Protein AF-A0A2E2QYM1-F1 (afdb_monomer_lite)

Foldseek 3Di:
DDDDQQWLDKFWDWDDDPAWTWIWIWTHGADDQQFFIWTWIWIRRGQFWTKTKIARFGQDAQAAADDPPADFDPDDDPLDDHSGRGYRRIDIDIGGPVCPVVCVVNVVVVVVVSVVSCVVRSHDHDPLLSNQSVLLVCLVRPPVLVVCCVPPNNVVSVCCSCVGVRVSND

pLDDT: mean 93.08, std 5.91, range [70.62, 98.56]

Sequence (170 aa):
MFTAPHFIKSRRVDIYNEKSDIYNNVIYPKTGSYLPCFGMDLMGFFEKKVIIVFDFQHPVEKFLFSLPNLPKADRDYRFFEMGNHFSENIFVRYCTFDEVDNYLPEFRQYLEVYRSMIDEAQPTGEDTSFYKDFDIYMKKLDPILGYMTGNFGKEKADRMMDEFFFSYAQ

Secondary structure (DSSP, 8-state):
-EEETTEEEEEEEEEE-SS-EEEEEEEEE-BSS-PPEEEEEEEEEETTEEEEEEEEE-SSTT-----TTSPPPSS--TT--BTTTB-TT-EEEEE-GGGGGGGHHHHHHHHHHHHHHHHHH---B--GGGGHHHHHHHHHH-THHHHHHHHH-HHHHHHHIIIIISTT--

Structure (mmCIF, N/CA/C/O backbone):
data_AF-A0A2E2QYM1-F1
#
_entry.id   AF-A0A2E2QYM1-F1
#
loop_
_atom_site.group_PDB
_atom_site.id
_atom_site.type_symbol
_atom_site.label_atom_id
_atom_site.label_alt_id
_atom_site.label_comp_id
_atom_site.label_asym_id
_atom_site.label_entity_id
_atom_site.label_seq_id
_atom_site.pdbx_PDB_ins_code
_atom_site.Cartn_x
_atom_site.Cartn_y
_atom_site.Cartn_z
_atom_site.occupancy
_atom_site.B_iso_or_equiv
_atom_site.auth_seq_id
_atom_site.auth_comp_id
_atom_site.auth_asym_id
_atom_site.auth_atom_id
_atom_site.pdbx_PDB_model_num
ATOM 1 N N . MET A 1 1 ? 8.322 -8.928 7.958 1.00 83.31 1 MET A N 1
ATOM 2 C CA . MET A 1 1 ? 8.794 -8.584 6.601 1.00 83.31 1 MET A CA 1
ATOM 3 C C . MET A 1 1 ? 8.765 -9.854 5.774 1.00 83.31 1 MET A C 1
ATOM 5 O O . MET A 1 1 ? 9.267 -10.858 6.263 1.00 83.31 1 MET A O 1
ATOM 9 N N . PHE A 1 2 ? 8.180 -9.826 4.581 1.00 91.44 2 PHE A N 1
ATOM 10 C CA . PHE A 1 2 ? 8.184 -10.959 3.651 1.00 91.44 2 PHE A CA 1
ATOM 11 C C . PHE A 1 2 ? 8.946 -10.590 2.379 1.00 91.44 2 PHE A C 1
ATOM 13 O O . PHE A 1 2 ? 8.952 -9.424 1.986 1.00 91.44 2 PHE A O 1
ATOM 20 N N . THR A 1 3 ? 9.567 -11.575 1.739 1.00 94.00 3 THR A N 1
ATOM 21 C CA . THR A 1 3 ? 10.241 -11.437 0.442 1.00 94.00 3 THR A CA 1
ATOM 22 C C . THR A 1 3 ? 9.765 -12.546 -0.493 1.00 94.00 3 THR A C 1
ATOM 24 O O . THR A 1 3 ? 9.322 -13.604 -0.045 1.00 94.00 3 THR A O 1
ATOM 27 N N . ALA A 1 4 ? 9.809 -12.286 -1.795 1.00 93.50 4 ALA A N 1
ATOM 28 C CA . ALA A 1 4 ? 9.404 -13.216 -2.843 1.00 93.50 4 ALA A CA 1
ATOM 29 C C . ALA A 1 4 ? 10.086 -12.810 -4.163 1.00 93.50 4 ALA A C 1
ATOM 31 O O . ALA A 1 4 ? 10.578 -11.680 -4.262 1.00 93.50 4 ALA A O 1
ATOM 32 N N . PRO A 1 5 ? 10.128 -13.685 -5.186 1.00 96.00 5 PRO A N 1
ATOM 33 C CA . PRO A 1 5 ? 10.517 -13.270 -6.532 1.00 96.00 5 PRO A CA 1
ATOM 34 C C . PRO A 1 5 ? 9.761 -12.005 -6.963 1.00 96.00 5 PRO A C 1
ATOM 36 O O . PRO A 1 5 ? 8.593 -11.848 -6.626 1.00 96.00 5 PRO A O 1
ATOM 39 N N . HIS A 1 6 ? 10.438 -11.106 -7.682 1.00 98.00 6 HIS A N 1
ATOM 40 C CA . HIS A 1 6 ? 9.902 -9.819 -8.166 1.00 98.00 6 HIS A CA 1
ATOM 41 C C . HIS A 1 6 ? 9.534 -8.774 -7.108 1.00 98.00 6 HIS A C 1
ATOM 43 O O . HIS A 1 6 ? 9.126 -7.675 -7.476 1.00 98.00 6 HIS A O 1
ATOM 49 N N . PHE A 1 7 ? 9.742 -9.046 -5.819 1.00 98.25 7 PHE A N 1
ATOM 50 C CA . PHE A 1 7 ? 9.502 -8.080 -4.748 1.00 98.25 7 PHE A CA 1
ATOM 51 C C . PHE A 1 7 ? 10.770 -7.817 -3.945 1.00 98.25 7 PHE A C 1
ATOM 53 O O . PHE A 1 7 ? 11.520 -8.739 -3.627 1.00 98.25 7 PHE A O 1
ATOM 60 N N . ILE A 1 8 ? 10.992 -6.554 -3.580 1.00 97.31 8 ILE A N 1
ATOM 61 C CA . ILE A 1 8 ? 12.025 -6.193 -2.604 1.00 97.31 8 ILE A CA 1
ATOM 62 C C . ILE A 1 8 ? 11.550 -6.597 -1.212 1.00 97.31 8 ILE A C 1
ATOM 64 O O . ILE A 1 8 ? 12.262 -7.280 -0.478 1.00 97.31 8 ILE A O 1
ATOM 68 N N . LYS A 1 9 ? 10.330 -6.184 -0.849 1.00 96.44 9 LYS A N 1
ATOM 69 C CA . LYS A 1 9 ? 9.714 -6.509 0.438 1.00 96.44 9 LYS A CA 1
ATOM 70 C C . LYS A 1 9 ? 8.196 -6.368 0.393 1.00 96.44 9 LYS A C 1
ATOM 72 O O . LYS A 1 9 ? 7.656 -5.543 -0.332 1.00 96.44 9 LYS A O 1
ATOM 77 N N . SER A 1 10 ? 7.520 -7.107 1.261 1.00 96.81 10 SER A N 1
ATOM 78 C CA . SER A 1 10 ? 6.176 -6.793 1.741 1.00 96.81 10 SER A CA 1
ATOM 79 C C . SER A 1 10 ? 6.262 -6.539 3.245 1.00 96.81 10 SER A C 1
ATOM 81 O O . SER A 1 10 ? 6.625 -7.434 4.026 1.00 96.81 10 SER A O 1
ATOM 83 N N . ARG A 1 11 ? 6.003 -5.293 3.661 1.00 94.25 11 ARG A N 1
ATOM 84 C CA . ARG A 1 11 ? 5.985 -4.918 5.082 1.00 94.25 11 ARG A CA 1
ATOM 85 C C . ARG A 1 11 ? 4.562 -5.015 5.600 1.00 94.25 11 ARG A C 1
ATOM 87 O O . ARG A 1 11 ? 3.654 -4.465 4.996 1.00 94.25 11 ARG A O 1
ATOM 94 N N . ARG A 1 12 ? 4.359 -5.710 6.711 1.00 93.44 12 ARG A N 1
ATOM 95 C CA . ARG A 1 12 ? 3.049 -5.884 7.346 1.00 93.44 12 ARG A CA 1
ATOM 96 C C . ARG A 1 12 ? 3.148 -5.410 8.781 1.00 93.44 12 ARG A C 1
ATOM 98 O O . ARG A 1 12 ? 4.075 -5.822 9.481 1.00 93.44 12 ARG A O 1
ATOM 105 N N . VAL A 1 13 ? 2.196 -4.585 9.183 1.00 90.31 13 VAL A N 1
ATOM 106 C CA . VAL A 1 13 ? 1.976 -4.161 10.560 1.00 90.31 13 VAL A CA 1
ATOM 107 C C . VAL A 1 13 ? 0.559 -4.553 10.935 1.00 90.31 13 VAL A C 1
ATOM 109 O O . VAL A 1 13 ? -0.379 -4.185 10.238 1.00 90.31 13 VAL A O 1
ATOM 112 N N . ASP A 1 14 ? 0.442 -5.296 12.028 1.00 91.94 14 ASP A N 1
ATOM 113 C CA . ASP A 1 14 ? -0.827 -5.598 12.679 1.00 91.94 14 ASP A CA 1
ATOM 114 C C . ASP A 1 14 ? -0.830 -4.965 14.058 1.00 91.94 14 ASP A C 1
ATOM 116 O O . ASP A 1 14 ? 0.085 -5.197 14.856 1.00 91.94 14 ASP A O 1
ATOM 120 N N . ILE A 1 15 ? -1.857 -4.171 14.334 1.00 89.50 15 ILE A N 1
ATOM 121 C CA . ILE A 1 15 ? -2.075 -3.562 15.636 1.00 89.50 15 ILE A CA 1
ATOM 122 C C . ILE A 1 15 ? -3.529 -3.766 16.021 1.00 89.50 15 ILE A C 1
ATOM 124 O O . ILE A 1 15 ? -4.423 -3.158 15.445 1.00 89.50 15 ILE A O 1
ATOM 128 N N . TYR A 1 16 ? -3.755 -4.564 17.057 1.00 92.00 16 TYR A N 1
ATOM 129 C CA . TYR A 1 16 ? -5.098 -4.850 17.532 1.00 92.00 16 TYR A CA 1
ATOM 130 C C . TYR A 1 16 ? -5.181 -4.798 19.058 1.00 92.00 16 TYR A C 1
ATOM 132 O O . TYR A 1 16 ? -4.196 -4.968 19.781 1.00 92.00 16 TYR A O 1
ATOM 140 N N . ASN A 1 17 ? -6.384 -4.529 19.547 1.00 90.06 17 ASN A N 1
ATOM 141 C CA . ASN A 1 17 ? -6.795 -4.674 20.937 1.00 90.06 17 ASN A CA 1
ATOM 142 C C . ASN A 1 17 ? -8.277 -5.094 20.960 1.00 90.06 17 ASN A C 1
ATOM 144 O O . ASN A 1 17 ? -8.841 -5.447 19.932 1.00 90.06 17 ASN A O 1
ATOM 148 N N . GLU A 1 18 ? -8.930 -5.055 22.121 1.00 91.31 18 GLU A N 1
ATOM 149 C CA . GLU A 1 18 ? -10.343 -5.452 22.252 1.00 91.31 18 GLU A CA 1
ATOM 150 C C . GLU A 1 18 ? -11.331 -4.592 21.440 1.00 91.31 18 GLU A C 1
ATOM 152 O O . GLU A 1 18 ? -12.476 -4.990 21.250 1.00 91.31 18 GLU A O 1
ATOM 157 N N . LYS A 1 19 ? -10.928 -3.393 21.008 1.00 90.31 19 LYS A N 1
ATOM 158 C CA . LYS A 1 19 ? -11.783 -2.417 20.318 1.00 90.31 19 LYS A CA 1
ATOM 159 C C . LYS A 1 19 ? -11.335 -2.129 18.893 1.00 90.31 19 LYS A C 1
ATOM 161 O O . LYS A 1 19 ? -12.188 -1.857 18.060 1.00 90.31 19 LYS A O 1
ATOM 166 N N . SER A 1 20 ? -10.035 -2.134 18.624 1.00 91.56 20 SER A N 1
ATOM 167 C CA . SER A 1 20 ? -9.476 -1.754 17.330 1.00 91.56 20 SER A CA 1
ATOM 168 C C . SER A 1 20 ? -8.689 -2.887 16.696 1.00 91.56 20 SER A C 1
ATOM 170 O O . SER A 1 20 ? -8.035 -3.647 17.405 1.00 91.56 20 SER A O 1
ATOM 172 N N . ASP A 1 21 ? -8.684 -2.917 15.372 1.00 94.38 21 ASP A N 1
ATOM 173 C CA . ASP A 1 21 ? -7.909 -3.829 14.542 1.00 94.38 21 ASP A CA 1
ATOM 174 C C . ASP A 1 21 ? -7.410 -3.058 13.314 1.00 94.38 21 ASP A C 1
ATOM 176 O O . ASP A 1 21 ? -8.206 -2.551 12.523 1.00 94.38 21 ASP A O 1
ATOM 180 N N . ILE A 1 22 ? -6.098 -2.862 13.218 1.00 92.38 22 ILE A N 1
ATOM 181 C CA . ILE A 1 22 ? -5.448 -2.081 12.169 1.00 92.38 22 ILE A CA 1
ATOM 182 C C . ILE A 1 22 ? -4.428 -2.970 11.471 1.00 92.38 22 ILE A C 1
ATOM 184 O O . ILE A 1 22 ? -3.402 -3.328 12.056 1.00 92.38 22 ILE A O 1
ATOM 188 N N . TYR A 1 23 ? -4.684 -3.235 10.194 1.00 94.88 23 TYR A N 1
ATOM 189 C CA . TYR A 1 23 ? -3.780 -3.937 9.299 1.00 94.88 23 TYR A CA 1
ATOM 190 C C . TYR A 1 23 ? -3.244 -2.966 8.247 1.00 94.88 23 TYR A C 1
ATOM 192 O O . TYR A 1 23 ? -3.988 -2.472 7.399 1.00 94.88 23 TYR A O 1
ATOM 200 N N . ASN A 1 24 ? -1.936 -2.727 8.266 1.00 92.81 24 ASN A N 1
ATOM 201 C CA . ASN A 1 24 ? -1.252 -1.888 7.287 1.00 92.81 24 ASN A CA 1
ATOM 202 C C . ASN A 1 24 ? -0.210 -2.715 6.529 1.00 92.81 24 ASN A C 1
ATOM 204 O O . ASN A 1 24 ? 0.679 -3.337 7.127 1.00 92.81 24 ASN A O 1
ATOM 208 N N . ASN A 1 25 ? -0.299 -2.727 5.202 1.00 95.56 25 ASN A N 1
ATOM 209 C CA . ASN A 1 25 ? 0.628 -3.458 4.353 1.00 95.56 25 ASN A CA 1
ATOM 210 C C . ASN A 1 25 ? 1.017 -2.652 3.122 1.00 95.56 25 ASN A C 1
ATOM 212 O O . ASN A 1 25 ? 0.168 -2.077 2.454 1.00 95.56 25 ASN A O 1
ATOM 216 N N . VAL A 1 26 ? 2.311 -2.658 2.806 1.00 96.88 26 VAL A N 1
ATOM 217 C CA . VAL A 1 26 ? 2.819 -2.118 1.544 1.00 96.88 26 VAL A CA 1
ATOM 218 C C . VAL A 1 26 ? 3.751 -3.142 0.916 1.00 96.88 26 VAL A C 1
ATOM 220 O O . VAL A 1 26 ? 4.681 -3.647 1.562 1.00 96.88 26 VAL A O 1
ATOM 223 N N . ILE A 1 27 ? 3.476 -3.453 -0.345 1.00 98.25 27 ILE A N 1
ATOM 224 C CA . ILE A 1 27 ? 4.234 -4.373 -1.181 1.00 98.25 27 ILE A CA 1
ATOM 225 C C . ILE A 1 27 ? 5.081 -3.545 -2.147 1.00 98.25 27 ILE A C 1
ATOM 227 O O . ILE A 1 27 ? 4.543 -2.801 -2.963 1.00 98.25 27 ILE A O 1
ATOM 231 N N . TYR A 1 28 ? 6.401 -3.689 -2.047 1.00 98.38 28 TYR A N 1
ATOM 232 C CA . TYR A 1 28 ? 7.389 -2.988 -2.862 1.00 98.38 28 TYR A CA 1
ATOM 233 C C . TYR A 1 28 ? 7.914 -3.951 -3.933 1.00 98.38 28 TYR A C 1
ATOM 235 O O . TYR A 1 28 ? 8.639 -4.900 -3.588 1.00 98.38 28 TYR A O 1
ATOM 243 N N . PRO A 1 29 ? 7.575 -3.755 -5.218 1.00 98.56 29 PRO A N 1
ATOM 244 C CA . PRO A 1 29 ? 8.128 -4.576 -6.284 1.00 98.56 29 PRO A CA 1
ATOM 245 C C . PRO A 1 29 ? 9.632 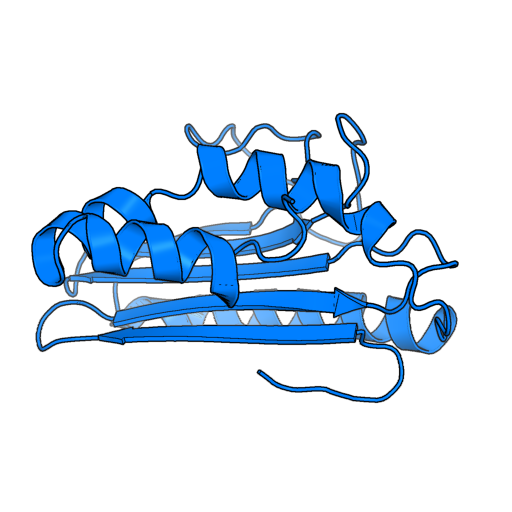-4.321 -6.436 1.00 98.56 29 PRO A C 1
ATOM 247 O O . PRO A 1 29 ? 10.196 -3.357 -5.916 1.00 98.56 29 PRO A O 1
ATOM 250 N N . LYS A 1 30 ? 10.320 -5.200 -7.151 1.00 98.56 30 LYS A N 1
ATOM 251 C CA . LYS A 1 30 ? 11.650 -4.894 -7.675 1.00 98.56 30 LYS A CA 1
ATOM 252 C C . LYS A 1 30 ? 11.562 -3.728 -8.666 1.00 98.56 30 LYS A C 1
ATOM 254 O O . LYS A 1 30 ? 10.518 -3.483 -9.268 1.00 98.56 30 LYS A O 1
ATOM 259 N N . THR A 1 31 ? 12.642 -2.971 -8.795 1.00 98.19 31 THR A N 1
ATOM 260 C CA . THR A 1 31 ? 12.699 -1.779 -9.649 1.00 98.19 31 THR A CA 1
ATOM 261 C C . THR A 1 31 ? 13.054 -2.120 -11.097 1.00 98.19 31 THR A C 1
ATOM 263 O O . THR A 1 31 ? 13.288 -3.279 -11.446 1.00 98.19 31 THR A O 1
ATOM 266 N N . GLY A 1 32 ? 13.064 -1.100 -11.963 1.00 96.75 32 GLY A N 1
ATOM 267 C CA . GLY A 1 32 ? 13.414 -1.219 -13.384 1.00 96.75 32 GLY A CA 1
ATOM 268 C C . GLY A 1 32 ? 12.223 -1.282 -14.344 1.00 96.75 32 GLY A C 1
ATOM 269 O O . GLY A 1 32 ? 12.413 -1.054 -15.533 1.00 96.75 32 GLY A O 1
ATOM 270 N N . SER A 1 33 ? 11.004 -1.502 -13.837 1.00 96.69 33 SER A N 1
ATOM 271 C CA . SER A 1 33 ? 9.790 -1.631 -14.666 1.00 96.69 33 SER A CA 1
ATOM 272 C C . SER A 1 33 ? 8.719 -0.570 -14.388 1.00 96.69 33 SER A C 1
ATOM 274 O O . SER A 1 33 ? 7.591 -0.713 -14.846 1.00 96.69 33 SER A O 1
ATOM 276 N N . TYR A 1 34 ? 9.054 0.482 -13.628 1.00 95.06 34 TYR A N 1
ATOM 277 C CA . TYR A 1 34 ? 8.151 1.607 -13.320 1.00 95.06 34 TYR A CA 1
ATOM 278 C C . TYR A 1 34 ? 6.800 1.169 -12.711 1.00 95.06 34 TYR A C 1
ATOM 280 O O . TYR A 1 34 ? 5.746 1.738 -12.981 1.00 95.06 34 TYR A O 1
ATOM 288 N N . LEU A 1 35 ? 6.836 0.098 -11.914 1.00 98.12 35 LEU A N 1
ATOM 289 C CA . LEU A 1 35 ? 5.662 -0.469 -11.262 1.00 98.12 35 LEU A CA 1
ATOM 290 C C . LEU A 1 35 ? 5.320 0.301 -9.977 1.00 98.12 35 LEU A C 1
ATOM 292 O O . LEU A 1 35 ? 6.234 0.707 -9.252 1.00 98.12 35 LEU A O 1
ATOM 296 N N . PRO A 1 36 ? 4.026 0.451 -9.644 1.00 98.44 36 PRO A N 1
ATOM 297 C CA . PRO A 1 36 ? 3.607 0.993 -8.363 1.00 98.44 36 PRO A CA 1
ATOM 298 C C . PRO A 1 36 ? 3.834 -0.008 -7.220 1.00 98.44 36 PRO A C 1
ATOM 300 O O . PRO A 1 36 ? 3.856 -1.228 -7.416 1.00 98.44 36 PRO A O 1
ATOM 303 N N . CYS A 1 37 ? 3.935 0.499 -5.994 1.00 98.50 37 CYS A N 1
ATOM 304 C CA . CYS A 1 37 ? 3.675 -0.311 -4.810 1.00 98.50 37 CYS A CA 1
ATOM 305 C C . CYS A 1 37 ? 2.189 -0.699 -4.763 1.00 98.50 37 CYS A C 1
ATOM 307 O O . CYS A 1 37 ? 1.340 0.003 -5.313 1.00 98.50 37 CYS A O 1
ATOM 309 N N . PHE A 1 38 ? 1.859 -1.778 -4.057 1.00 98.50 38 PHE A N 1
ATOM 310 C CA . PHE A 1 38 ? 0.479 -2.027 -3.635 1.00 98.50 38 PHE A CA 1
ATOM 311 C C . PHE A 1 38 ? 0.366 -1.761 -2.141 1.00 98.50 38 PHE A C 1
ATOM 313 O O . PHE A 1 38 ? 0.990 -2.461 -1.338 1.00 98.50 38 PHE A O 1
ATOM 320 N N . GLY A 1 39 ? -0.378 -0.721 -1.783 1.00 97.19 39 GLY A N 1
ATOM 321 C CA . GLY A 1 39 ? -0.586 -0.317 -0.400 1.00 97.19 39 GLY A CA 1
ATOM 322 C C . GLY A 1 39 ? -2.002 -0.599 0.052 1.00 97.19 39 GLY A C 1
ATOM 323 O O . GLY A 1 39 ? -2.947 -0.411 -0.711 1.00 97.19 39 GLY A O 1
ATOM 324 N N . MET A 1 40 ? -2.152 -1.012 1.303 1.00 95.69 40 MET A N 1
ATOM 325 C CA . MET A 1 40 ? -3.440 -1.103 1.970 1.00 95.69 40 MET A CA 1
ATOM 326 C C . MET A 1 40 ? -3.340 -0.692 3.435 1.00 95.69 40 MET A C 1
ATOM 328 O O . MET A 1 40 ? -2.357 -0.990 4.119 1.00 95.69 40 MET A O 1
ATOM 332 N N . ASP A 1 41 ? -4.393 -0.037 3.897 1.00 93.56 41 ASP A N 1
ATOM 333 C CA . ASP A 1 41 ? -4.583 0.404 5.268 1.00 93.56 41 ASP A CA 1
ATOM 334 C C . ASP A 1 41 ? -6.027 0.092 5.676 1.00 93.56 41 ASP A C 1
ATOM 336 O O . ASP A 1 41 ? -6.981 0.771 5.287 1.00 93.56 41 ASP A O 1
ATOM 340 N N . LEU A 1 42 ? -6.192 -1.020 6.389 1.00 95.31 42 LEU A N 1
ATOM 341 C CA . LEU A 1 42 ? -7.472 -1.533 6.863 1.00 95.31 42 LEU A CA 1
ATOM 342 C C . LEU A 1 42 ? -7.590 -1.161 8.339 1.00 95.31 42 LEU A C 1
ATOM 344 O O . LEU A 1 42 ? -7.003 -1.807 9.202 1.00 95.31 42 LEU A O 1
ATOM 348 N N . MET A 1 43 ? -8.309 -0.079 8.624 1.00 92.81 43 MET A N 1
ATOM 349 C CA . MET A 1 43 ? -8.354 0.541 9.945 1.00 92.81 43 MET A CA 1
ATOM 350 C C . MET A 1 43 ? -9.724 0.361 10.599 1.00 92.81 43 MET A C 1
ATOM 352 O O . MET A 1 43 ? -10.632 1.171 10.396 1.00 92.81 43 MET A O 1
ATOM 356 N N . GLY A 1 44 ? -9.875 -0.658 11.437 1.00 94.88 44 GLY A N 1
ATOM 357 C CA . GLY A 1 44 ? -10.990 -0.800 12.366 1.00 94.88 44 GLY A CA 1
ATOM 358 C C . GLY A 1 44 ? -10.709 -0.065 13.675 1.00 94.88 44 GLY A C 1
ATOM 359 O O . GLY A 1 44 ? -9.931 -0.530 14.499 1.00 94.88 44 GLY A O 1
ATOM 360 N N . PHE A 1 45 ? -11.345 1.084 13.914 1.00 89.81 45 PHE A N 1
ATOM 361 C CA . PHE A 1 45 ? -11.156 1.836 15.167 1.00 89.81 45 PHE A CA 1
ATOM 362 C C . PHE A 1 45 ? -12.049 1.324 16.302 1.00 89.81 45 PHE A C 1
ATOM 364 O O . PHE A 1 45 ? -11.658 1.349 17.467 1.00 89.81 45 PHE A O 1
ATOM 371 N N . PHE A 1 46 ? -13.277 0.954 15.945 1.00 91.94 46 PHE A N 1
ATOM 372 C CA . PHE A 1 46 ? -14.283 0.291 16.772 1.00 91.94 46 PHE A CA 1
ATOM 373 C C . PHE A 1 46 ? -15.359 -0.290 15.855 1.00 91.94 46 PHE A C 1
ATOM 375 O O . PHE A 1 46 ? -15.438 0.101 14.694 1.00 91.94 46 PHE A O 1
ATOM 382 N N . GLU A 1 47 ? -16.218 -1.163 16.380 1.00 93.81 47 GLU A N 1
ATOM 383 C CA . GLU A 1 47 ? -17.233 -1.935 15.636 1.00 93.81 47 GLU A CA 1
ATOM 384 C C . GLU A 1 47 ? -18.009 -1.131 14.570 1.00 93.81 47 GLU A C 1
ATOM 386 O O . GLU A 1 47 ? -18.282 -1.627 13.480 1.00 93.81 47 GLU A O 1
ATOM 391 N N . LYS A 1 48 ? -18.318 0.145 14.845 1.00 96.19 48 LYS A N 1
ATOM 392 C CA . LYS A 1 48 ? -19.091 1.026 13.947 1.00 96.19 48 LYS A CA 1
ATOM 393 C C . LYS A 1 48 ? -18.247 1.939 13.050 1.00 96.19 48 LYS A C 1
ATOM 395 O O . LYS A 1 48 ? -18.807 2.798 12.372 1.00 96.19 48 LYS A O 1
ATOM 400 N N . LYS A 1 49 ? -16.918 1.852 13.113 1.00 93.81 49 LYS A N 1
ATOM 401 C CA . LYS A 1 49 ? -16.010 2.745 12.390 1.00 93.81 49 LYS A CA 1
ATOM 402 C C . LYS A 1 49 ? -14.798 1.988 11.863 1.00 93.81 49 LYS A C 1
ATOM 404 O O . LYS A 1 49 ? -13.766 1.898 12.532 1.00 93.81 49 LYS A O 1
ATOM 409 N N . VAL A 1 50 ? -14.926 1.555 10.617 1.00 95.25 50 VAL A N 1
ATOM 410 C CA . VAL A 1 50 ? -13.849 1.031 9.782 1.00 95.25 50 VAL A CA 1
ATOM 411 C C . VAL A 1 50 ? -13.586 1.990 8.632 1.00 95.25 50 VAL A C 1
ATOM 413 O O . VAL A 1 50 ? -14.519 2.562 8.061 1.00 95.25 50 VAL A O 1
ATOM 416 N N . ILE A 1 51 ? -12.314 2.156 8.288 1.00 93.88 51 ILE A N 1
ATOM 417 C CA . ILE A 1 51 ? -11.875 2.779 7.045 1.00 93.88 51 ILE A CA 1
ATOM 418 C C . ILE A 1 51 ? -11.024 1.753 6.298 1.00 93.88 51 ILE A C 1
ATOM 420 O O . ILE A 1 51 ? -10.007 1.306 6.816 1.00 93.88 51 ILE A O 1
ATOM 424 N N . ILE A 1 52 ? -11.450 1.378 5.098 1.00 95.56 52 ILE A N 1
ATOM 425 C CA . ILE A 1 52 ? -10.704 0.499 4.193 1.00 95.56 52 ILE A CA 1
ATOM 426 C C . ILE A 1 52 ? -10.049 1.384 3.151 1.00 95.56 52 ILE A C 1
ATOM 428 O O . ILE A 1 52 ? -10.761 2.131 2.477 1.00 95.56 52 ILE A O 1
ATOM 432 N N . VAL A 1 53 ? -8.730 1.285 3.013 1.00 95.31 53 VAL A N 1
ATOM 433 C CA . VAL A 1 53 ? -7.966 1.936 1.949 1.00 95.31 53 VAL A CA 1
ATOM 434 C C . VAL A 1 53 ? -7.095 0.902 1.257 1.00 95.31 53 VAL A C 1
ATOM 436 O O . VAL A 1 53 ? -6.385 0.156 1.926 1.00 95.31 53 VAL A O 1
ATOM 439 N N . PHE A 1 54 ? -7.114 0.864 -0.071 1.00 97.19 54 PHE A N 1
ATOM 440 C CA . PHE A 1 54 ? -6.081 0.187 -0.852 1.00 97.19 54 PHE A CA 1
ATOM 441 C C . PHE A 1 54 ? -5.901 0.848 -2.216 1.00 97.19 54 PHE A C 1
ATOM 443 O O . PHE A 1 54 ? -6.845 1.417 -2.770 1.00 97.19 54 PHE A O 1
ATOM 450 N N . ASP A 1 55 ? -4.673 0.814 -2.734 1.00 97.88 55 ASP A N 1
ATOM 451 C CA . ASP A 1 55 ? -4.317 1.534 -3.953 1.00 97.88 55 ASP A CA 1
ATOM 452 C C . ASP A 1 55 ? -3.003 1.060 -4.600 1.00 97.88 55 ASP A C 1
ATOM 454 O O . ASP A 1 55 ? -2.156 0.413 -3.976 1.00 97.88 55 ASP A O 1
ATOM 458 N N . PHE A 1 56 ? -2.822 1.463 -5.858 1.00 98.25 56 PHE A N 1
ATOM 459 C CA . PHE A 1 56 ? -1.568 1.416 -6.600 1.00 98.25 56 PHE A CA 1
ATOM 460 C C . PHE A 1 56 ? -0.760 2.685 -6.327 1.00 98.25 56 PHE A C 1
ATOM 462 O O . PHE A 1 56 ? -0.999 3.742 -6.912 1.00 98.25 56 PHE A O 1
ATOM 469 N N . GLN A 1 57 ? 0.224 2.580 -5.444 1.00 97.75 57 GLN A N 1
ATOM 470 C CA . GLN A 1 57 ? 0.977 3.729 -4.968 1.00 97.75 57 GLN A CA 1
ATOM 471 C C . GLN A 1 57 ? 2.271 3.905 -5.755 1.00 97.75 57 GLN A C 1
ATOM 473 O O . GLN A 1 57 ? 3.270 3.225 -5.510 1.00 97.75 57 GLN A O 1
ATOM 478 N N . HIS A 1 58 ? 2.254 4.789 -6.749 1.00 98.12 58 HIS A N 1
ATOM 479 C CA . HIS A 1 58 ? 3.409 4.965 -7.619 1.00 98.12 58 HIS A CA 1
ATOM 480 C C . HIS A 1 58 ? 4.561 5.715 -6.909 1.00 98.12 58 HIS A C 1
ATOM 482 O O . HIS A 1 58 ? 4.306 6.753 -6.292 1.00 98.12 58 HIS A O 1
ATOM 488 N N . PRO A 1 59 ? 5.830 5.254 -7.000 1.00 97.44 59 PRO A N 1
ATOM 489 C CA . PRO A 1 59 ? 6.933 5.863 -6.246 1.00 97.44 59 PRO A CA 1
ATOM 490 C C . PRO A 1 59 ? 7.337 7.269 -6.696 1.00 97.44 59 PRO A C 1
ATOM 492 O O . PRO A 1 59 ? 7.920 8.020 -5.922 1.00 97.44 59 PRO A O 1
ATOM 495 N N . VAL A 1 60 ? 7.024 7.632 -7.941 1.00 96.81 60 VAL A N 1
ATOM 496 C CA . VAL A 1 60 ? 7.340 8.952 -8.506 1.00 96.81 60 VAL A CA 1
ATOM 497 C C . VAL A 1 60 ? 6.341 10.000 -8.019 1.00 96.81 60 VAL A C 1
ATOM 499 O O . VAL A 1 60 ? 5.135 9.840 -8.212 1.00 96.81 60 VAL A O 1
ATOM 502 N N . GLU A 1 61 ? 6.853 11.072 -7.411 1.00 95.56 61 GLU A N 1
ATOM 503 C CA . GLU A 1 61 ? 6.057 12.220 -6.963 1.00 95.56 61 GLU A CA 1
ATOM 504 C C . GLU A 1 61 ? 5.268 12.857 -8.112 1.00 95.56 61 GLU A C 1
ATOM 506 O O . GLU A 1 61 ? 5.751 12.971 -9.243 1.00 95.56 61 GLU A O 1
ATOM 511 N N . LYS A 1 62 ? 4.061 13.343 -7.797 1.00 94.50 62 LYS A N 1
ATOM 512 C CA . LYS A 1 62 ? 3.186 14.087 -8.725 1.00 94.50 62 LYS A CA 1
ATOM 513 C C . LYS A 1 62 ? 2.894 13.356 -10.045 1.00 94.50 62 LYS A C 1
ATOM 515 O O . LYS A 1 62 ? 2.625 13.988 -11.070 1.00 94.50 62 LYS A O 1
ATOM 520 N N . PHE A 1 63 ? 2.954 12.026 -10.025 1.00 95.38 63 PHE A N 1
ATOM 521 C CA . PHE A 1 63 ? 2.603 11.171 -11.145 1.00 95.38 63 PHE A CA 1
ATOM 522 C C . PHE A 1 63 ? 1.213 10.555 -10.951 1.00 95.38 63 PHE A C 1
ATOM 524 O O . PHE A 1 63 ? 0.992 9.729 -10.062 1.00 95.38 63 PHE A O 1
ATOM 531 N N . LEU A 1 64 ? 0.277 10.927 -11.828 1.00 95.19 64 LEU A N 1
ATOM 532 C CA . LEU A 1 64 ? -1.074 10.374 -11.839 1.00 95.19 64 LEU A CA 1
ATOM 533 C C . LEU A 1 64 ? -1.095 9.004 -12.522 1.00 95.19 64 LEU A C 1
ATOM 535 O O . LEU A 1 64 ? -1.210 8.900 -13.743 1.00 95.19 64 LEU A O 1
ATOM 539 N N . PHE A 1 65 ? -0.995 7.952 -11.712 1.00 96.62 65 PHE A N 1
ATOM 540 C CA . PHE A 1 65 ? -1.202 6.579 -12.159 1.00 96.62 65 PHE A CA 1
ATOM 541 C C . PHE A 1 65 ? -2.701 6.272 -12.296 1.00 96.62 65 PHE A C 1
ATOM 543 O O . PHE A 1 65 ? -3.514 6.750 -11.504 1.00 96.62 65 PHE A O 1
ATOM 550 N N . SER A 1 66 ? -3.074 5.480 -13.302 1.00 96.06 66 SER A N 1
ATOM 551 C CA . SER A 1 66 ? -4.468 5.126 -13.574 1.00 96.06 66 SER A CA 1
ATOM 552 C C . SER A 1 66 ? -4.568 3.835 -14.372 1.00 96.06 66 SER A C 1
ATOM 554 O O . SER A 1 66 ? -3.804 3.603 -15.311 1.00 96.06 66 SER A O 1
ATOM 556 N N . LEU A 1 67 ? -5.545 3.013 -14.015 1.00 94.31 67 LEU A N 1
ATOM 557 C CA . LEU A 1 67 ? -5.911 1.774 -14.674 1.00 94.31 67 LEU A CA 1
ATOM 558 C C . LEU A 1 67 ? -7.354 1.914 -15.176 1.00 94.31 67 LEU A C 1
ATOM 560 O O . LEU A 1 67 ? -8.287 1.972 -14.370 1.00 94.31 67 LEU A O 1
ATOM 564 N N . PRO A 1 68 ? -7.575 1.957 -16.502 1.00 89.38 68 PRO A N 1
ATOM 565 C CA . PRO A 1 68 ? -8.876 2.307 -17.078 1.00 89.38 68 PRO A CA 1
ATOM 566 C C . PRO A 1 68 ? -9.981 1.285 -16.779 1.00 89.38 68 PRO A C 1
ATOM 568 O O . PRO A 1 68 ? -11.159 1.618 -16.862 1.00 89.38 68 PRO A O 1
ATOM 571 N N . ASN A 1 69 ? -9.609 0.051 -16.429 1.00 89.25 69 ASN A N 1
ATOM 572 C CA . ASN A 1 69 ? -10.544 -1.043 -16.156 1.00 89.25 69 ASN A CA 1
ATOM 573 C C . ASN A 1 69 ? -10.952 -1.146 -14.678 1.00 89.25 69 ASN A C 1
ATOM 575 O O . ASN A 1 69 ? -11.710 -2.048 -14.323 1.00 89.25 69 ASN A O 1
ATOM 579 N N . LEU A 1 70 ? -10.442 -0.260 -13.820 1.00 94.31 70 LEU A N 1
ATOM 580 C CA . LEU A 1 70 ? -10.814 -0.194 -12.412 1.00 94.31 70 LEU A CA 1
ATOM 581 C C . LEU A 1 70 ? -11.643 1.066 -12.133 1.00 94.31 70 LEU A C 1
ATOM 583 O O . LEU A 1 70 ? -11.482 2.074 -12.829 1.00 94.31 70 LEU A O 1
ATOM 587 N N . PRO A 1 71 ? -12.526 1.039 -11.118 1.00 91.75 71 PRO A N 1
ATOM 588 C CA . PRO A 1 71 ? -13.255 2.225 -10.694 1.00 91.75 71 PRO A CA 1
ATOM 589 C C . PRO A 1 71 ? -12.294 3.368 -10.375 1.00 91.75 71 PRO A C 1
ATOM 591 O O . PRO A 1 71 ? -11.233 3.150 -9.789 1.00 91.75 71 PRO A O 1
ATOM 594 N N . LYS A 1 72 ? -12.671 4.586 -10.760 1.00 94.56 72 LYS A N 1
ATOM 595 C CA . LYS A 1 72 ? -11.981 5.794 -10.314 1.00 94.56 72 LYS A CA 1
ATOM 596 C C . LYS A 1 72 ? -12.588 6.292 -9.008 1.00 94.56 72 LYS A C 1
ATOM 598 O O . LYS A 1 72 ? -13.776 6.076 -8.759 1.00 94.56 72 LYS A O 1
ATOM 603 N N . ALA A 1 73 ? -11.788 6.975 -8.200 1.00 90.00 73 ALA A N 1
ATOM 604 C CA . ALA A 1 73 ? -12.274 7.696 -7.039 1.00 90.00 73 ALA A CA 1
ATOM 605 C C . ALA A 1 73 ? -13.315 8.740 -7.466 1.00 90.00 73 ALA A C 1
ATOM 607 O O . ALA A 1 73 ? -13.123 9.503 -8.410 1.00 90.00 73 ALA A O 1
ATOM 608 N N . ASP A 1 74 ? -14.441 8.752 -6.762 1.00 80.94 74 ASP A N 1
ATOM 609 C CA . ASP A 1 74 ? -15.604 9.599 -7.027 1.00 80.94 74 ASP A CA 1
ATOM 610 C C . ASP A 1 74 ? -15.586 10.914 -6.233 1.00 80.94 74 ASP A C 1
ATOM 612 O O . ASP A 1 74 ? -16.463 11.763 -6.403 1.00 80.94 74 ASP A O 1
ATOM 616 N N . ARG A 1 75 ? -14.600 11.081 -5.347 1.00 82.31 75 ARG A N 1
ATOM 617 C CA . ARG A 1 75 ? -14.447 12.236 -4.462 1.00 82.31 75 ARG A CA 1
ATOM 618 C C . ARG A 1 75 ? -13.012 12.396 -3.986 1.00 82.31 75 ARG A C 1
ATOM 620 O O . ARG A 1 75 ? -12.248 11.433 -3.941 1.00 82.31 75 ARG A O 1
ATOM 627 N N . ASP A 1 76 ? -12.719 13.599 -3.512 1.00 82.06 76 ASP A N 1
ATOM 628 C CA . ASP A 1 76 ? -11.488 13.889 -2.791 1.00 82.06 76 ASP A CA 1
ATOM 629 C C . ASP A 1 76 ? -11.544 13.317 -1.371 1.00 82.06 76 ASP A C 1
ATOM 631 O O . ASP A 1 76 ? -12.549 13.425 -0.656 1.00 82.06 76 ASP A O 1
ATOM 635 N N . TYR A 1 77 ? -10.429 12.743 -0.930 1.00 81.88 77 TYR A N 1
ATOM 636 C CA . TYR A 1 77 ? -10.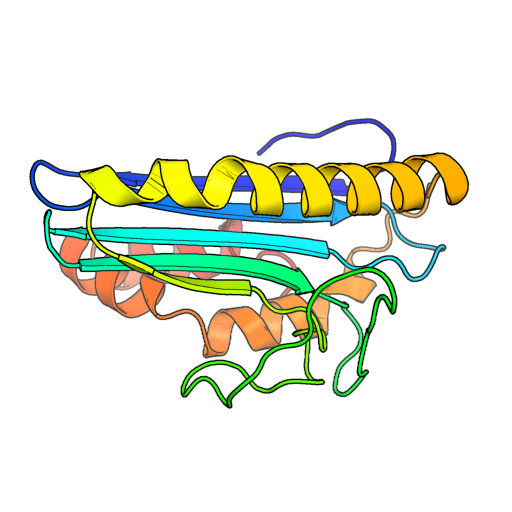262 12.236 0.424 1.00 81.88 77 TYR A CA 1
ATOM 637 C C . TYR A 1 77 ? -9.303 13.149 1.177 1.00 81.88 77 TYR A C 1
ATOM 639 O O . TYR A 1 77 ? -8.181 13.370 0.745 1.00 81.88 77 TYR A O 1
ATOM 647 N N . ARG A 1 78 ? -9.729 13.662 2.339 1.00 72.25 78 ARG A N 1
ATOM 648 C CA . ARG A 1 78 ? -9.012 14.702 3.108 1.00 72.25 78 ARG A CA 1
ATOM 649 C C . ARG A 1 78 ? -7.528 14.406 3.376 1.00 72.25 78 ARG A C 1
ATOM 651 O O . ARG A 1 78 ? -6.768 15.342 3.605 1.00 72.25 78 ARG A O 1
ATOM 658 N N . PHE A 1 79 ? -7.142 13.135 3.408 1.00 75.44 79 PHE A N 1
ATOM 659 C CA . PHE A 1 79 ? -5.778 12.704 3.700 1.00 75.44 79 PHE A CA 1
ATOM 660 C C . PHE A 1 79 ? -4.977 12.327 2.452 1.00 75.44 79 PHE A C 1
ATOM 662 O O . PHE A 1 79 ? -3.775 12.181 2.565 1.00 75.44 79 PHE A O 1
ATOM 669 N N . PHE A 1 80 ? -5.584 12.175 1.276 1.00 82.19 80 PHE A N 1
ATOM 670 C CA . PHE A 1 80 ? -4.895 11.641 0.102 1.00 82.19 80 PHE A CA 1
ATOM 671 C C . PHE A 1 80 ? -4.830 12.693 -1.002 1.00 82.19 80 PHE A C 1
ATOM 673 O O . PHE A 1 80 ? -5.853 13.229 -1.423 1.00 82.19 80 PHE A O 1
ATOM 680 N N . GLU A 1 81 ? -3.622 12.990 -1.476 1.00 85.50 81 GLU A N 1
ATOM 681 C CA . GLU A 1 81 ? -3.409 13.844 -2.643 1.00 85.50 81 GLU A CA 1
ATOM 682 C C . GLU A 1 81 ? -3.408 12.963 -3.897 1.00 85.50 81 GLU A C 1
ATOM 684 O O . GLU A 1 81 ? -2.406 12.332 -4.235 1.00 85.50 81 GLU A O 1
ATOM 689 N N . MET A 1 82 ? -4.554 12.879 -4.578 1.00 86.38 82 MET A N 1
ATOM 690 C CA . MET A 1 82 ? -4.654 12.126 -5.829 1.00 86.38 82 MET A CA 1
ATOM 691 C C . MET A 1 82 ? -3.628 12.644 -6.845 1.00 86.38 82 MET A C 1
ATOM 693 O O . MET A 1 82 ? -3.488 13.849 -7.050 1.00 86.38 82 MET A O 1
ATOM 697 N N . GLY A 1 83 ? -2.905 11.727 -7.485 1.00 86.12 83 GLY A N 1
ATOM 698 C CA . GLY A 1 83 ? -1.810 12.060 -8.391 1.00 86.12 83 GLY A CA 1
ATOM 699 C C . GLY A 1 83 ? -0.474 12.320 -7.706 1.00 86.12 83 GLY A C 1
ATOM 700 O O . GLY A 1 83 ? 0.502 12.564 -8.406 1.00 86.12 83 GLY A O 1
ATOM 701 N N . ASN A 1 84 ? -0.391 12.227 -6.378 1.00 92.62 84 ASN A N 1
ATOM 702 C CA . ASN A 1 84 ? 0.867 12.230 -5.644 1.00 92.62 84 ASN A CA 1
ATOM 703 C C . ASN A 1 84 ? 0.954 10.980 -4.759 1.00 92.62 84 ASN A C 1
ATOM 705 O O . ASN A 1 84 ? 0.463 10.959 -3.634 1.00 92.62 84 ASN A O 1
ATOM 709 N N . HIS A 1 85 ? 1.526 9.909 -5.322 1.00 95.94 85 HIS A N 1
ATOM 710 C CA . HIS A 1 85 ? 1.589 8.555 -4.747 1.00 95.94 85 HIS A CA 1
ATOM 711 C C . HIS A 1 85 ? 0.251 7.830 -4.547 1.00 95.94 85 HIS A C 1
ATOM 713 O O . HIS A 1 85 ? 0.254 6.682 -4.111 1.00 95.94 85 HIS A O 1
ATOM 719 N N . PHE A 1 86 ? -0.870 8.452 -4.909 1.00 96.00 86 PHE A N 1
ATOM 720 C CA . PHE A 1 86 ? -2.184 7.817 -4.979 1.00 96.00 86 PHE A CA 1
ATOM 721 C C . PHE A 1 86 ? -2.714 7.866 -6.410 1.00 96.00 86 PHE A C 1
ATOM 723 O O . PHE A 1 86 ? -2.610 8.897 -7.084 1.00 96.00 86 PHE A O 1
ATOM 730 N N . SER A 1 87 ? -3.258 6.749 -6.879 1.00 96.81 87 SER A N 1
ATOM 731 C CA . SER A 1 87 ? -3.773 6.601 -8.237 1.00 96.81 87 SER A CA 1
ATOM 732 C C . SER A 1 87 ? -5.175 7.200 -8.389 1.00 96.81 87 SER A C 1
ATOM 734 O O . SER A 1 87 ? -5.862 7.486 -7.407 1.00 96.81 87 SER A O 1
ATOM 736 N N . GLU A 1 88 ? -5.647 7.340 -9.633 1.00 96.31 88 GLU A N 1
ATOM 737 C CA . GLU A 1 88 ? -7.067 7.632 -9.895 1.00 96.31 88 GLU A CA 1
ATOM 738 C C . GLU A 1 88 ? -7.995 6.534 -9.358 1.00 96.31 88 GLU A C 1
ATOM 740 O O . GLU A 1 88 ? -9.184 6.779 -9.181 1.00 96.31 88 GLU A O 1
ATOM 745 N N . ASN A 1 89 ? -7.477 5.329 -9.113 1.00 96.81 89 ASN A N 1
ATOM 746 C CA . ASN A 1 89 ? -8.231 4.163 -8.677 1.00 96.81 89 ASN A CA 1
ATOM 747 C C . ASN A 1 89 ? -8.188 3.943 -7.162 1.00 96.81 89 ASN A C 1
ATOM 749 O O . ASN A 1 89 ? -8.573 2.863 -6.718 1.00 96.81 89 ASN A O 1
ATOM 753 N N . ILE A 1 90 ? -7.740 4.916 -6.361 1.00 96.31 90 ILE A N 1
ATOM 754 C CA . ILE A 1 90 ? -7.723 4.774 -4.902 1.00 96.31 90 ILE A CA 1
ATOM 755 C C . ILE A 1 90 ? -9.090 4.313 -4.377 1.00 96.31 90 ILE A C 1
ATOM 757 O O . ILE A 1 90 ? -10.129 4.946 -4.597 1.00 96.31 90 ILE A O 1
ATOM 761 N N . PHE A 1 91 ? -9.095 3.186 -3.668 1.00 96.00 91 PHE A N 1
ATOM 762 C CA . PHE A 1 91 ? -10.305 2.632 -3.088 1.00 96.00 91 PHE A CA 1
ATOM 763 C C . PHE A 1 91 ? -10.391 3.031 -1.624 1.00 96.00 91 PHE A C 1
ATOM 765 O O . PHE A 1 91 ? -9.542 2.644 -0.827 1.00 96.00 91 PHE A O 1
ATOM 772 N N . VAL A 1 92 ? -11.432 3.784 -1.263 1.00 94.88 92 VAL A N 1
ATOM 773 C CA . VAL A 1 92 ? -11.697 4.167 0.128 1.00 94.88 92 VAL A CA 1
ATOM 774 C C . VAL A 1 92 ? -13.149 3.890 0.489 1.00 94.88 92 VAL A C 1
ATOM 776 O O . VAL A 1 92 ? -14.071 4.374 -0.179 1.00 94.88 92 VAL A 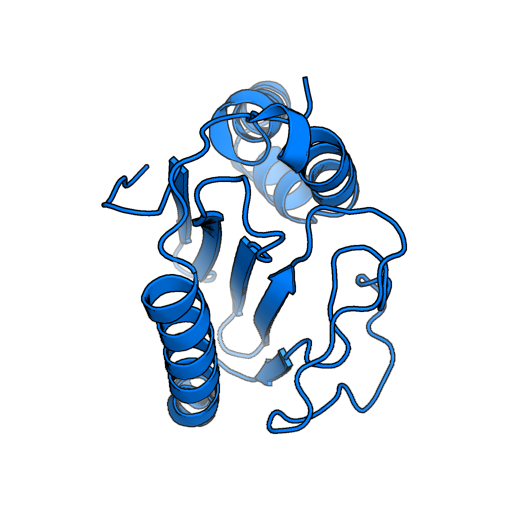O 1
ATOM 779 N N . ARG A 1 93 ? -13.381 3.146 1.572 1.00 95.06 93 ARG A N 1
ATOM 780 C CA . ARG A 1 93 ? -14.727 2.879 2.101 1.00 95.06 93 ARG A CA 1
ATOM 781 C C . ARG A 1 93 ? -14.789 3.093 3.602 1.00 95.06 93 ARG A C 1
ATOM 783 O O . ARG A 1 93 ? -13.851 2.781 4.325 1.00 95.06 93 ARG A O 1
ATOM 790 N N . TYR A 1 94 ? -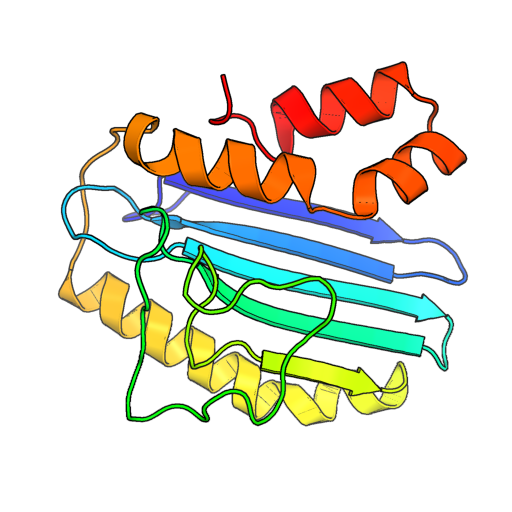15.926 3.617 4.044 1.00 94.88 94 TYR A N 1
ATOM 791 C CA . TYR A 1 94 ? -16.289 3.739 5.451 1.00 94.88 94 TYR A CA 1
ATOM 792 C C . TYR A 1 94 ? -17.398 2.731 5.720 1.00 94.88 94 TYR A C 1
ATOM 794 O O . TYR A 1 94 ? -18.384 2.723 4.984 1.00 94.88 94 TYR A O 1
ATOM 802 N N . CYS A 1 95 ? -17.226 1.883 6.727 1.00 97.31 95 CYS A N 1
ATOM 803 C CA . CYS A 1 95 ? -18.163 0.800 7.027 1.00 97.31 95 CYS A CA 1
ATOM 804 C C . CYS A 1 95 ? -18.072 0.366 8.499 1.00 97.31 95 CYS A C 1
ATOM 806 O O . CYS A 1 95 ? -17.342 0.974 9.291 1.00 97.31 95 CYS A O 1
ATOM 808 N N . THR A 1 96 ? -18.840 -0.652 8.873 1.00 98.00 96 THR A N 1
ATOM 809 C CA . THR A 1 96 ? -18.732 -1.364 10.156 1.00 98.00 96 THR A CA 1
ATOM 810 C C . THR A 1 96 ? -17.889 -2.636 10.017 1.00 98.00 96 THR A C 1
ATOM 812 O O . THR A 1 96 ? -17.513 -3.023 8.912 1.00 98.00 96 THR A O 1
ATOM 815 N N . PHE A 1 97 ? -17.577 -3.296 11.135 1.00 96.81 97 PHE A N 1
ATOM 816 C CA . PHE A 1 97 ? -16.811 -4.553 11.132 1.00 96.81 97 PHE A CA 1
ATOM 817 C C . PHE A 1 97 ? -17.524 -5.647 10.319 1.00 96.81 97 PHE A C 1
ATOM 819 O O . PHE A 1 97 ? -16.891 -6.314 9.506 1.00 96.81 97 PHE A O 1
ATOM 826 N N . ASP A 1 98 ? -18.846 -5.761 10.466 1.00 97.69 98 ASP A N 1
ATOM 827 C CA . ASP A 1 98 ? -19.666 -6.764 9.769 1.00 97.69 98 ASP A CA 1
ATOM 828 C C . ASP A 1 98 ? -19.774 -6.521 8.253 1.00 97.69 98 ASP A C 1
ATOM 830 O O . ASP A 1 98 ? -20.202 -7.393 7.501 1.00 97.69 98 ASP A O 1
ATOM 834 N N . GLU A 1 99 ? -19.405 -5.326 7.791 1.00 98.38 99 GLU A N 1
ATOM 835 C CA . GLU A 1 99 ? -19.518 -4.912 6.394 1.00 98.38 99 GLU A CA 1
ATOM 836 C C . GLU A 1 99 ? -18.194 -5.006 5.625 1.00 98.38 99 GLU A C 1
ATOM 838 O O . GLU A 1 99 ? -18.199 -4.814 4.409 1.00 98.38 99 GLU A O 1
ATOM 843 N N . VAL A 1 100 ? -17.068 -5.291 6.292 1.00 97.62 100 VAL A N 1
ATOM 844 C CA . VAL A 1 100 ? -15.733 -5.307 5.661 1.00 97.62 100 VAL A CA 1
ATOM 845 C C . VAL A 1 100 ? -15.682 -6.280 4.485 1.00 97.62 100 VAL A C 1
ATOM 847 O O . VAL A 1 100 ? -15.188 -5.935 3.408 1.00 97.62 100 VAL A O 1
ATOM 850 N N . ASP A 1 101 ? -16.265 -7.464 4.659 1.00 98.06 101 ASP A N 1
ATOM 851 C CA . ASP A 1 101 ? -16.221 -8.527 3.657 1.00 98.06 101 ASP A CA 1
ATOM 852 C C . ASP A 1 101 ? -17.050 -8.223 2.400 1.00 98.06 101 ASP A C 1
ATOM 854 O O . ASP A 1 101 ? -16.817 -8.830 1.350 1.00 98.06 101 ASP A O 1
ATOM 858 N N . ASN A 1 102 ? -17.942 -7.226 2.448 1.00 98.44 102 ASN A N 1
ATOM 859 C CA . ASN A 1 102 ? -18.674 -6.759 1.268 1.00 98.44 102 ASN A CA 1
ATOM 860 C C . ASN A 1 102 ? -17.741 -6.198 0.185 1.00 98.44 102 ASN A C 1
ATOM 862 O O . ASN A 1 102 ? -18.141 -6.145 -0.973 1.00 98.44 102 ASN A O 1
ATOM 866 N N . TYR A 1 103 ? -16.516 -5.801 0.552 1.00 97.81 103 TYR A N 1
ATOM 867 C CA . TYR A 1 103 ? -15.525 -5.203 -0.349 1.00 97.81 103 TYR A CA 1
ATOM 868 C C . TYR A 1 103 ? -14.406 -6.171 -0.769 1.00 97.81 103 TYR A C 1
ATOM 870 O O . TYR A 1 103 ? -13.457 -5.782 -1.457 1.00 97.81 103 TYR A O 1
ATOM 878 N N . LEU A 1 104 ? -14.482 -7.444 -0.357 1.00 97.81 104 LEU A N 1
ATOM 879 C CA . LEU A 1 104 ? -13.526 -8.468 -0.786 1.00 97.81 104 LEU A CA 1
ATOM 880 C C . LEU A 1 104 ? -13.502 -8.693 -2.307 1.00 97.81 104 LEU A C 1
ATOM 882 O O . LEU A 1 104 ? -12.405 -8.931 -2.821 1.00 97.81 104 LEU A O 1
ATOM 886 N N . PRO A 1 105 ? -14.630 -8.655 -3.051 1.00 97.88 105 PRO A N 1
ATOM 887 C CA . PRO A 1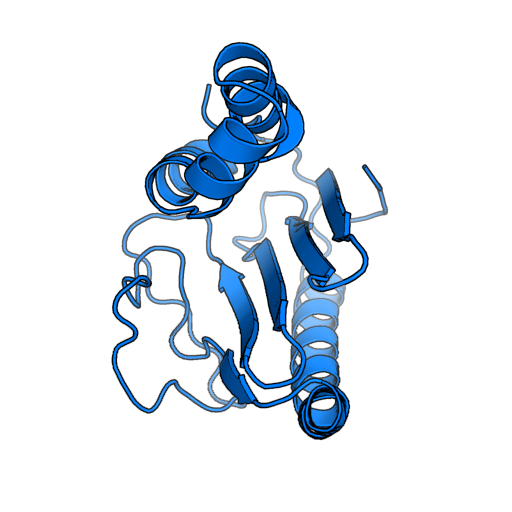 105 ? -14.599 -8.792 -4.507 1.00 97.88 105 PRO A CA 1
ATOM 888 C C . PRO A 1 105 ? -13.730 -7.724 -5.186 1.00 97.88 105 PRO A C 1
ATOM 890 O O . PRO A 1 105 ? -12.879 -8.064 -6.008 1.00 97.88 105 PRO A O 1
ATOM 893 N N . GLU A 1 106 ? -13.874 -6.457 -4.797 1.00 97.06 106 GLU A N 1
ATOM 894 C CA . GLU A 1 106 ? -13.076 -5.344 -5.316 1.00 97.06 106 GLU A CA 1
ATOM 895 C C . GLU A 1 106 ? -11.607 -5.488 -4.926 1.00 97.06 106 GLU A C 1
ATOM 897 O O . GLU A 1 106 ? -10.722 -5.352 -5.770 1.00 97.06 106 GLU A O 1
ATOM 902 N N . PHE A 1 107 ? -11.326 -5.842 -3.670 1.00 97.88 107 PHE A N 1
ATOM 903 C CA . PHE A 1 107 ? -9.955 -6.076 -3.224 1.00 97.88 107 PHE A CA 1
ATOM 904 C C . PHE A 1 107 ? -9.260 -7.184 -4.035 1.00 97.88 107 PHE A C 1
ATOM 906 O O . PHE A 1 107 ? -8.115 -7.023 -4.464 1.00 97.88 107 PHE A O 1
ATOM 913 N N . ARG A 1 108 ? -9.960 -8.295 -4.312 1.00 97.94 108 ARG A N 1
ATOM 914 C CA . ARG A 1 108 ? -9.439 -9.379 -5.164 1.00 97.94 108 ARG A CA 1
ATOM 915 C C . ARG A 1 108 ? -9.160 -8.898 -6.582 1.00 97.94 108 ARG A C 1
ATOM 917 O O . ARG A 1 108 ? -8.097 -9.211 -7.108 1.00 97.94 108 ARG A O 1
ATOM 924 N N . GLN A 1 109 ? -10.055 -8.100 -7.163 1.00 97.81 109 GLN A N 1
ATOM 925 C CA . GLN A 1 109 ? -9.852 -7.525 -8.492 1.00 97.81 109 GLN A CA 1
ATOM 926 C C . GLN A 1 109 ? -8.571 -6.673 -8.551 1.00 97.81 109 GLN A C 1
ATOM 928 O O . GLN A 1 109 ? -7.794 -6.786 -9.497 1.00 97.81 109 GLN A O 1
ATOM 933 N N . TYR A 1 110 ? -8.305 -5.859 -7.526 1.00 98.25 110 TYR A N 1
ATOM 934 C CA . TYR A 1 110 ? -7.086 -5.046 -7.456 1.00 98.25 110 TYR A CA 1
ATOM 935 C C . TYR A 1 110 ? -5.829 -5.915 -7.356 1.00 98.25 110 TYR A C 1
ATOM 937 O O . TYR A 1 110 ? -4.849 -5.659 -8.057 1.00 98.25 110 TYR A O 1
ATOM 945 N N . LEU A 1 111 ? -5.863 -6.971 -6.538 1.00 98.06 111 LEU A N 1
ATOM 946 C CA . LEU A 1 111 ? -4.756 -7.923 -6.427 1.00 98.06 111 LEU A CA 1
ATOM 947 C C . LEU A 1 111 ? -4.505 -8.693 -7.729 1.00 98.06 111 LEU A C 1
ATOM 949 O O . LEU A 1 111 ? -3.351 -8.931 -8.075 1.00 98.06 111 LEU A O 1
ATOM 953 N N . GLU A 1 112 ? -5.552 -9.073 -8.462 1.00 98.19 112 GLU A N 1
ATOM 954 C CA . GLU A 1 112 ? -5.432 -9.737 -9.765 1.00 98.19 112 GLU A CA 1
ATOM 955 C C . GLU A 1 112 ? -4.777 -8.826 -10.807 1.00 98.19 112 GLU A C 1
ATOM 957 O O . GLU A 1 112 ? -3.879 -9.260 -11.537 1.00 98.19 112 GLU A O 1
ATOM 962 N N . VAL A 1 113 ? -5.167 -7.549 -10.841 1.00 98.12 113 VAL A N 1
ATOM 963 C CA . VAL A 1 113 ? -4.536 -6.555 -11.716 1.00 98.12 113 VAL A CA 1
ATOM 964 C C . VAL A 1 113 ? -3.082 -6.329 -11.312 1.00 98.12 113 VAL A C 1
ATOM 966 O O . VAL A 1 113 ? -2.201 -6.400 -12.167 1.00 98.12 113 VAL A O 1
ATOM 969 N N . TYR A 1 114 ? -2.807 -6.142 -10.017 1.00 98.31 114 TYR A N 1
ATOM 970 C CA . TYR A 1 114 ? -1.441 -5.963 -9.529 1.00 98.31 114 TYR A CA 1
ATOM 971 C C . TYR A 1 114 ? -0.557 -7.158 -9.881 1.00 98.31 114 TYR A C 1
ATOM 973 O O . TYR A 1 114 ? 0.523 -6.992 -10.441 1.00 98.31 114 TYR A O 1
ATOM 981 N N . ARG A 1 115 ? -1.045 -8.378 -9.631 1.00 98.00 115 ARG A N 1
ATOM 982 C CA . ARG A 1 115 ? -0.355 -9.610 -10.010 1.00 98.00 115 ARG A CA 1
ATOM 983 C C . ARG A 1 115 ? -0.063 -9.650 -11.505 1.00 98.00 115 ARG A C 1
ATOM 985 O O . ARG A 1 115 ? 1.060 -9.967 -11.870 1.00 98.00 115 ARG A O 1
ATOM 992 N N . SER A 1 116 ? -1.034 -9.312 -12.350 1.00 98.19 116 SER A N 1
ATOM 993 C CA . SER A 1 116 ? -0.848 -9.319 -13.806 1.00 98.19 116 SER A CA 1
ATOM 994 C C . SER A 1 116 ? 0.270 -8.364 -14.236 1.00 98.19 116 SER A C 1
ATOM 996 O O . SER A 1 116 ? 1.106 -8.739 -15.052 1.00 98.19 116 SER A O 1
ATOM 998 N N . MET A 1 117 ? 0.354 -7.176 -13.624 1.00 98.00 117 MET A N 1
ATOM 999 C CA . MET A 1 117 ? 1.448 -6.229 -13.873 1.00 98.00 117 MET A CA 1
ATOM 1000 C C . MET A 1 117 ? 2.817 -6.803 -13.474 1.00 98.00 117 MET A C 1
ATOM 1002 O O . MET A 1 117 ? 3.796 -6.614 -14.192 1.00 98.00 117 MET A O 1
ATOM 1006 N N . ILE A 1 118 ? 2.900 -7.513 -12.343 1.00 98.38 118 ILE A N 1
ATOM 1007 C CA . ILE A 1 118 ? 4.138 -8.172 -11.893 1.00 98.38 118 ILE A CA 1
ATOM 1008 C C . ILE A 1 118 ? 4.514 -9.341 -12.812 1.00 98.38 118 ILE A C 1
ATOM 1010 O O . ILE A 1 118 ? 5.680 -9.478 -13.191 1.00 98.38 118 ILE A O 1
ATOM 1014 N N . ASP A 1 119 ? 3.540 -10.171 -13.183 1.00 98.31 119 ASP A N 1
ATOM 1015 C CA . ASP A 1 119 ? 3.726 -11.342 -14.042 1.00 98.31 119 ASP A CA 1
ATOM 1016 C C . ASP A 1 119 ? 4.189 -10.928 -15.455 1.00 98.31 119 ASP A C 1
ATOM 1018 O O . ASP A 1 119 ? 5.040 -11.597 -16.034 1.00 98.31 119 ASP A O 1
ATOM 1022 N N . GLU A 1 120 ? 3.714 -9.793 -15.979 1.00 98.25 120 GLU A N 1
ATOM 1023 C CA . GLU A 1 120 ? 4.154 -9.231 -17.264 1.00 98.25 120 GLU A CA 1
ATOM 1024 C C . GLU A 1 120 ? 5.540 -8.572 -17.181 1.00 98.25 120 GLU A C 1
ATOM 1026 O O . GLU A 1 120 ? 6.403 -8.812 -18.026 1.00 98.25 120 GLU A O 1
ATOM 1031 N N . ALA A 1 121 ? 5.774 -7.747 -16.159 1.00 98.19 121 ALA A N 1
ATOM 1032 C CA . ALA A 1 121 ? 6.981 -6.929 -16.064 1.00 98.19 121 ALA A CA 1
ATOM 1033 C C . ALA A 1 121 ? 8.208 -7.675 -15.518 1.00 98.19 121 ALA A C 1
ATOM 1035 O O . ALA A 1 121 ? 9.334 -7.237 -15.764 1.00 98.19 121 ALA A O 1
ATOM 1036 N N . GLN A 1 122 ? 7.995 -8.736 -14.730 1.00 98.12 122 GLN A N 1
ATOM 1037 C CA . GLN A 1 122 ? 9.025 -9.581 -14.110 1.00 98.12 122 GLN A CA 1
ATOM 1038 C C . GLN A 1 122 ? 10.229 -8.785 -13.562 1.00 98.12 122 GLN A C 1
ATOM 1040 O O . GLN A 1 122 ? 11.377 -9.085 -13.905 1.00 98.12 122 GLN A O 1
ATOM 1045 N N . PRO A 1 123 ? 10.018 -7.755 -12.718 1.00 98.19 123 PRO A N 1
ATOM 1046 C CA . PRO A 1 123 ? 11.086 -6.841 -12.337 1.00 98.19 123 PRO A CA 1
ATOM 1047 C C . PRO A 1 123 ? 12.207 -7.547 -11.565 1.00 98.19 123 PRO A C 1
ATOM 1049 O O . PRO A 1 123 ? 11.975 -8.480 -10.784 1.00 98.19 123 PRO A O 1
ATOM 1052 N N . THR A 1 124 ? 13.435 -7.070 -11.763 1.00 98.06 124 THR A N 1
ATOM 1053 C CA . THR A 1 124 ? 14.652 -7.644 -11.164 1.00 98.06 124 THR A CA 1
ATOM 1054 C C . THR A 1 124 ? 15.551 -6.621 -10.475 1.00 98.06 124 THR A C 1
ATOM 1056 O O . THR A 1 124 ? 16.439 -7.034 -9.732 1.00 98.06 124 THR A O 1
ATOM 1059 N N . GLY A 1 125 ? 15.320 -5.316 -10.666 1.00 97.88 125 GLY A N 1
ATOM 1060 C CA . GLY A 1 125 ? 16.110 -4.260 -10.035 1.00 97.88 125 GLY A CA 1
ATOM 1061 C C . GLY A 1 125 ? 15.909 -4.186 -8.520 1.00 97.88 125 GLY A C 1
ATOM 1062 O O . GLY A 1 125 ? 14.843 -4.495 -7.995 1.00 97.88 125 GLY A O 1
ATOM 1063 N N . GLU A 1 126 ? 16.939 -3.762 -7.797 1.00 96.94 126 GLU A N 1
ATOM 1064 C CA . GLU A 1 126 ? 16.917 -3.671 -6.327 1.00 96.94 126 GLU A CA 1
ATOM 1065 C C . GLU A 1 126 ? 17.318 -2.277 -5.827 1.00 96.94 126 GLU A C 1
ATOM 1067 O O . GLU A 1 126 ? 17.664 -2.099 -4.663 1.00 96.94 126 GLU A O 1
ATOM 1072 N N . ASP A 1 127 ? 17.263 -1.273 -6.707 1.00 96.88 127 ASP A N 1
ATOM 1073 C CA . ASP A 1 127 ? 17.547 0.115 -6.343 1.00 96.88 127 ASP A CA 1
ATOM 1074 C C . ASP A 1 127 ? 16.448 0.677 -5.431 1.00 96.88 127 ASP A C 1
ATOM 1076 O O . ASP A 1 127 ? 15.413 1.162 -5.887 1.00 96.88 127 ASP A O 1
ATOM 1080 N N . THR A 1 128 ? 16.676 0.618 -4.122 1.00 96.44 128 THR A N 1
ATOM 1081 C CA . THR A 1 128 ? 15.720 1.101 -3.123 1.00 96.44 128 THR A CA 1
ATOM 1082 C C . THR A 1 128 ? 15.580 2.620 -3.112 1.00 96.44 128 THR A C 1
ATOM 1084 O O . THR A 1 128 ? 14.605 3.118 -2.553 1.00 96.44 128 THR A O 1
ATOM 1087 N N . SER A 1 129 ? 16.507 3.367 -3.730 1.00 96.75 129 SER A N 1
ATOM 1088 C CA . SER A 1 129 ? 16.415 4.832 -3.794 1.00 96.75 129 SER A CA 1
ATOM 1089 C C . SER A 1 129 ? 15.200 5.306 -4.597 1.00 96.75 129 SER A C 1
ATOM 1091 O O . SER A 1 129 ? 14.665 6.374 -4.316 1.00 96.75 129 SER A O 1
ATOM 1093 N N . PHE A 1 130 ? 14.681 4.465 -5.500 1.00 97.12 130 PHE A N 1
ATOM 1094 C CA . PHE A 1 130 ? 13.444 4.716 -6.241 1.00 97.12 130 PHE A CA 1
ATOM 1095 C C . PHE A 1 130 ? 12.212 4.909 -5.340 1.00 97.12 130 PHE A C 1
ATOM 1097 O O . PHE A 1 130 ? 11.259 5.571 -5.736 1.00 97.12 130 PHE A O 1
ATOM 1104 N N . TYR A 1 131 ? 12.227 4.354 -4.125 1.00 97.69 131 TYR A N 1
ATOM 1105 C CA . TYR A 1 131 ? 11.123 4.451 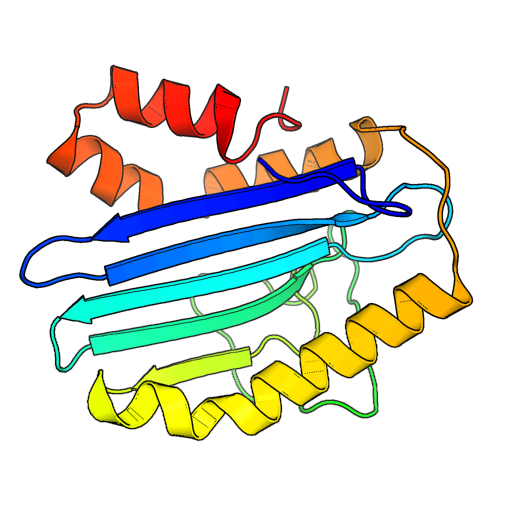-3.165 1.00 97.69 131 TYR A CA 1
ATOM 1106 C C . TYR A 1 131 ? 11.310 5.560 -2.129 1.00 97.69 131 TYR A C 1
ATOM 1108 O O . TYR A 1 131 ? 10.485 5.686 -1.225 1.00 97.69 131 TYR A O 1
ATOM 1116 N N . LYS A 1 132 ? 12.388 6.346 -2.224 1.00 96.56 132 LYS A N 1
ATOM 1117 C CA . LYS A 1 132 ? 12.743 7.331 -1.201 1.00 96.56 132 LYS A CA 1
ATOM 1118 C C . LYS A 1 132 ? 11.683 8.410 -1.033 1.00 96.56 132 LYS A C 1
ATOM 1120 O O . LYS A 1 132 ? 11.205 8.617 0.080 1.00 96.56 132 LYS A O 1
ATOM 1125 N N . ASP A 1 133 ? 11.292 9.058 -2.126 1.00 96.31 133 ASP A N 1
ATOM 1126 C CA . ASP A 1 133 ? 10.312 10.146 -2.077 1.00 96.31 133 ASP A CA 1
ATOM 1127 C C . ASP A 1 133 ? 8.945 9.635 -1.606 1.00 96.31 133 ASP A C 1
ATOM 1129 O O . ASP A 1 133 ? 8.314 10.243 -0.743 1.00 96.31 133 ASP A O 1
ATOM 1133 N N . PHE A 1 134 ? 8.558 8.439 -2.059 1.00 96.19 134 PHE A N 1
ATOM 1134 C CA . PHE A 1 134 ? 7.367 7.740 -1.584 1.00 96.19 134 PHE A CA 1
ATOM 1135 C C . PHE A 1 134 ? 7.374 7.503 -0.067 1.00 96.19 134 PHE A C 1
ATOM 1137 O O . PHE A 1 134 ? 6.427 7.888 0.620 1.00 96.19 134 PHE A O 1
ATOM 1144 N N . ASP A 1 135 ? 8.438 6.912 0.483 1.00 95.44 135 ASP A N 1
ATOM 1145 C CA . ASP A 1 135 ? 8.534 6.655 1.924 1.00 95.44 135 ASP A CA 1
ATOM 1146 C C . ASP A 1 135 ? 8.593 7.978 2.724 1.00 95.44 135 ASP A C 1
ATOM 1148 O O . ASP A 1 135 ? 7.973 8.081 3.785 1.00 95.44 135 ASP A O 1
ATOM 1152 N N . ILE A 1 136 ? 9.266 9.022 2.212 1.00 94.06 136 ILE A N 1
ATOM 1153 C CA . ILE A 1 136 ? 9.278 10.370 2.815 1.00 94.06 136 ILE A CA 1
ATOM 1154 C C . ILE A 1 136 ? 7.868 10.963 2.862 1.00 94.06 136 ILE A C 1
ATOM 1156 O O . ILE A 1 136 ? 7.477 11.548 3.880 1.00 94.06 136 ILE A O 1
ATOM 1160 N N . TYR A 1 137 ? 7.121 10.859 1.765 1.00 92.81 137 TYR A N 1
ATOM 1161 C CA . TYR A 1 137 ? 5.769 11.386 1.660 1.00 92.81 137 TYR A CA 1
ATOM 1162 C C . TYR A 1 137 ? 4.820 10.647 2.607 1.00 92.81 137 TYR A C 1
ATOM 1164 O O . TYR A 1 137 ? 4.172 11.276 3.448 1.00 92.81 137 TYR A O 1
ATOM 1172 N N . MET A 1 138 ? 4.801 9.314 2.542 1.00 90.69 138 MET A N 1
ATOM 1173 C CA . MET A 1 138 ? 3.915 8.494 3.366 1.00 90.69 138 MET A CA 1
ATOM 1174 C C . MET A 1 138 ? 4.198 8.680 4.860 1.00 90.69 138 MET A C 1
ATOM 1176 O O . MET A 1 138 ? 3.261 8.830 5.639 1.00 90.69 138 MET A O 1
ATOM 1180 N N . LYS A 1 139 ? 5.470 8.805 5.268 1.00 89.00 139 LYS A N 1
ATOM 1181 C CA . LYS A 1 139 ? 5.848 9.088 6.663 1.00 89.00 139 LYS A CA 1
ATOM 1182 C C . LYS A 1 139 ? 5.258 10.393 7.209 1.00 89.00 139 LYS A C 1
ATOM 1184 O O . LYS A 1 139 ? 4.960 10.470 8.398 1.00 89.00 139 LYS A O 1
ATOM 1189 N N . LYS A 1 140 ? 5.109 11.429 6.375 1.00 86.19 140 LYS A N 1
ATOM 1190 C CA . LYS A 1 140 ? 4.504 12.712 6.786 1.00 86.19 140 LYS A CA 1
ATOM 1191 C C . LYS A 1 140 ? 2.987 12.618 6.923 1.00 86.19 140 LYS A C 1
ATOM 1193 O O . LYS A 1 140 ? 2.404 13.383 7.688 1.00 86.19 140 LYS A O 1
ATOM 1198 N N . LEU A 1 141 ? 2.371 11.734 6.145 1.00 81.50 141 LEU A N 1
ATOM 1199 C CA . LEU A 1 141 ? 0.926 11.625 6.021 1.00 81.50 141 LEU A CA 1
ATOM 1200 C C . LEU A 1 141 ? 0.310 10.631 7.011 1.00 81.50 141 LEU A C 1
ATOM 1202 O O . LEU A 1 141 ? -0.820 10.836 7.453 1.00 81.50 141 LEU A O 1
ATOM 1206 N N . ASP A 1 142 ? 1.037 9.565 7.345 1.00 70.88 142 ASP A N 1
ATOM 1207 C CA . ASP A 1 142 ? 0.488 8.406 8.040 1.00 70.88 142 ASP A CA 1
ATOM 1208 C C . ASP A 1 142 ? -0.035 8.758 9.457 1.00 70.88 142 ASP A C 1
ATOM 1210 O O . ASP A 1 142 ? 0.748 9.109 10.353 1.00 70.88 142 ASP A O 1
ATOM 1214 N N . PRO A 1 143 ? -1.360 8.657 9.704 1.00 70.62 143 PRO A N 1
ATOM 1215 C CA . PRO A 1 143 ? -1.957 8.979 10.998 1.00 70.62 143 PRO A CA 1
ATOM 1216 C C . PRO A 1 143 ? -1.557 7.994 12.109 1.00 70.62 143 PRO A C 1
ATOM 1218 O O . PRO A 1 143 ? -1.789 8.282 13.292 1.00 70.62 143 PRO A O 1
ATOM 1221 N N . ILE A 1 144 ? -0.938 6.855 11.769 1.00 75.69 144 ILE A N 1
ATOM 1222 C CA . ILE A 1 144 ? -0.540 5.822 12.726 1.00 75.69 144 ILE A CA 1
ATOM 1223 C C . ILE A 1 144 ? 0.456 6.343 13.756 1.00 75.69 144 ILE A C 1
ATOM 1225 O O . ILE A 1 144 ? 0.433 5.887 14.896 1.00 75.69 144 ILE A O 1
ATOM 1229 N N . LEU A 1 145 ? 1.272 7.352 13.426 1.00 81.00 145 LEU A N 1
ATOM 1230 C CA . LEU A 1 145 ? 2.242 7.920 14.365 1.00 81.00 145 LEU A CA 1
ATOM 1231 C C . LEU A 1 145 ? 1.563 8.454 15.636 1.00 81.00 145 LEU A C 1
ATOM 1233 O O . LEU A 1 145 ? 2.073 8.257 16.742 1.00 81.00 145 LEU A O 1
ATOM 1237 N N . GLY A 1 146 ? 0.395 9.091 15.498 1.00 82.12 146 GLY A N 1
ATOM 1238 C CA . GLY A 1 146 ? -0.376 9.593 16.636 1.00 82.12 146 GLY A CA 1
ATOM 1239 C C . GLY A 1 146 ? -0.884 8.457 17.523 1.00 82.12 146 GLY A C 1
ATOM 1240 O O . GLY A 1 146 ? -0.703 8.488 18.743 1.00 82.12 146 GLY A O 1
ATOM 1241 N N . TYR A 1 147 ? -1.446 7.416 16.902 1.00 81.81 147 TYR A N 1
ATOM 1242 C CA . TYR A 1 147 ? -1.886 6.208 17.602 1.00 81.81 147 TYR A CA 1
ATOM 1243 C C . TYR A 1 147 ? -0.714 5.515 18.316 1.00 81.81 147 TYR A C 1
ATOM 1245 O O . TYR A 1 147 ? -0.809 5.171 19.497 1.00 81.81 147 TYR A O 1
ATOM 1253 N N . MET A 1 148 ? 0.413 5.347 17.625 1.00 84.25 148 MET A N 1
ATOM 1254 C CA . MET A 1 148 ? 1.603 4.676 18.141 1.00 84.25 148 MET A CA 1
ATOM 1255 C C . MET A 1 148 ? 2.229 5.447 19.300 1.00 84.25 148 MET A C 1
ATOM 1257 O O . MET A 1 148 ? 2.580 4.856 20.319 1.00 84.25 148 MET A O 1
ATOM 1261 N N . THR A 1 149 ? 2.309 6.773 19.191 1.00 88.44 149 THR A N 1
ATOM 1262 C CA . THR A 1 149 ? 2.814 7.637 20.265 1.00 88.44 149 THR A CA 1
ATOM 1263 C C . THR A 1 149 ? 1.940 7.532 21.513 1.00 88.44 149 THR A C 1
ATOM 1265 O O . THR A 1 149 ? 2.476 7.402 22.613 1.00 88.44 149 THR A O 1
ATOM 1268 N N . GLY A 1 150 ? 0.612 7.542 21.352 1.00 86.75 150 GLY A N 1
ATOM 1269 C CA . GLY A 1 150 ? -0.336 7.440 22.466 1.00 86.75 150 GLY A CA 1
ATOM 1270 C C . GLY A 1 150 ? -0.297 6.096 23.198 1.00 86.75 150 GLY A C 1
ATOM 1271 O O . GLY A 1 150 ? -0.446 6.069 24.416 1.00 86.75 150 GLY A O 1
ATOM 1272 N N . ASN A 1 151 ? -0.059 4.994 22.480 1.00 84.19 151 ASN A N 1
ATOM 1273 C CA . ASN A 1 151 ? -0.066 3.645 23.059 1.00 84.19 151 ASN A CA 1
ATOM 1274 C C . ASN A 1 151 ? 1.320 3.144 23.500 1.00 84.19 151 ASN A C 1
ATOM 1276 O O . ASN A 1 151 ? 1.416 2.366 24.447 1.00 84.19 151 ASN A O 1
ATOM 1280 N N . PHE A 1 152 ? 2.398 3.569 22.833 1.00 87.25 152 PHE A N 1
ATOM 1281 C CA . PHE A 1 152 ? 3.740 2.998 23.020 1.00 87.25 152 PHE A CA 1
ATOM 1282 C C . PHE A 1 152 ? 4.819 4.025 23.392 1.00 87.25 152 PHE A C 1
ATOM 1284 O O . PHE A 1 152 ? 5.931 3.632 23.758 1.00 87.25 152 PHE A O 1
ATOM 1291 N N . GLY A 1 153 ? 4.504 5.322 23.346 1.00 91.94 153 GLY A N 1
ATOM 1292 C CA . GLY A 1 153 ? 5.438 6.413 23.614 1.00 91.94 153 GLY A CA 1
ATOM 1293 C C . GLY A 1 153 ? 6.230 6.856 22.380 1.00 91.94 153 GLY A C 1
ATOM 1294 O O . GLY A 1 153 ? 6.505 6.072 21.470 1.00 91.94 153 GLY A O 1
ATOM 1295 N N . LYS A 1 154 ? 6.616 8.138 22.371 1.00 92.38 154 LYS A N 1
ATOM 1296 C CA . LYS A 1 154 ? 7.200 8.833 21.210 1.00 92.38 154 LYS A CA 1
ATOM 1297 C C . LYS A 1 154 ? 8.438 8.141 20.636 1.00 92.38 154 LYS A C 1
ATOM 1299 O O . LYS A 1 154 ? 8.488 7.894 19.443 1.00 92.38 154 LYS A O 1
ATOM 1304 N N . GLU A 1 155 ? 9.412 7.790 21.473 1.00 93.75 155 GLU A N 1
ATOM 1305 C CA . GLU A 1 155 ? 10.679 7.194 21.014 1.00 93.75 155 GLU A CA 1
ATOM 1306 C C . GLU A 1 155 ? 10.465 5.867 20.269 1.00 93.75 155 GLU A C 1
ATOM 1308 O O . GLU A 1 155 ? 11.036 5.637 19.205 1.00 93.75 155 GLU A O 1
ATOM 1313 N N . LYS A 1 156 ? 9.599 4.995 20.803 1.00 91.25 156 LYS A N 1
ATOM 1314 C CA . LYS A 1 156 ? 9.283 3.713 20.162 1.00 91.25 156 LYS A CA 1
ATOM 1315 C C . LYS A 1 156 ? 8.496 3.912 18.873 1.00 91.25 156 LYS A C 1
ATOM 1317 O O . LYS A 1 156 ? 8.738 3.180 17.918 1.00 91.25 156 LYS A O 1
ATOM 1322 N N . ALA A 1 157 ? 7.578 4.878 18.861 1.00 89.56 157 ALA A N 1
ATOM 1323 C CA . ALA A 1 157 ? 6.796 5.221 17.684 1.00 89.56 157 ALA A CA 1
ATOM 1324 C C . ALA A 1 157 ? 7.699 5.745 16.559 1.00 89.56 157 ALA A C 1
ATOM 1326 O O . ALA A 1 157 ? 7.685 5.172 15.476 1.00 89.56 157 ALA A O 1
ATOM 1327 N N . ASP A 1 158 ? 8.550 6.737 16.843 1.00 89.06 158 ASP A N 1
ATOM 1328 C CA . ASP A 1 158 ? 9.496 7.311 15.878 1.00 89.06 158 ASP A CA 1
ATOM 1329 C C . ASP A 1 158 ? 10.410 6.227 15.287 1.00 89.06 158 ASP A C 1
ATOM 1331 O O . ASP A 1 158 ? 10.517 6.095 14.070 1.00 89.06 158 ASP A O 1
ATOM 1335 N N . ARG A 1 159 ? 10.993 5.373 16.140 1.00 90.69 159 ARG A N 1
ATOM 1336 C CA . ARG A 1 159 ? 11.835 4.262 15.682 1.00 90.69 159 ARG A CA 1
ATOM 1337 C C . ARG A 1 159 ? 11.075 3.286 14.785 1.00 90.69 159 ARG A C 1
ATOM 1339 O O . ARG A 1 159 ? 11.612 2.829 13.783 1.00 90.69 159 ARG A O 1
ATOM 1346 N N . MET A 1 160 ? 9.825 2.962 15.118 1.00 88.69 160 MET A N 1
ATOM 1347 C CA . MET A 1 160 ? 9.013 2.070 14.289 1.00 88.69 160 MET A CA 1
ATOM 1348 C C . MET A 1 160 ? 8.701 2.693 12.922 1.00 88.69 160 MET A C 1
ATOM 1350 O O . MET A 1 160 ? 8.730 1.983 11.915 1.00 88.69 160 MET A O 1
ATOM 1354 N N . MET A 1 161 ? 8.466 4.006 12.862 1.00 88.25 161 MET A N 1
ATOM 1355 C CA . MET A 1 161 ? 8.286 4.705 11.588 1.00 88.25 161 MET A CA 1
ATOM 1356 C C . MET A 1 161 ? 9.553 4.645 10.730 1.00 88.25 161 MET A C 1
ATOM 1358 O O . MET A 1 161 ? 9.473 4.327 9.544 1.00 88.25 161 MET A O 1
ATOM 1362 N N . ASP A 1 162 ? 10.708 4.898 11.343 1.00 88.44 162 ASP A N 1
ATOM 1363 C CA . ASP A 1 162 ? 11.987 5.064 10.646 1.00 88.44 162 ASP A CA 1
ATOM 1364 C C . ASP A 1 162 ? 12.620 3.744 10.221 1.00 88.44 162 ASP A C 1
ATOM 1366 O O . ASP A 1 162 ? 13.228 3.662 9.157 1.00 88.44 162 ASP A O 1
ATOM 1370 N N . GLU A 1 163 ? 12.487 2.709 11.045 1.00 88.56 163 GLU A N 1
ATOM 1371 C CA . GLU A 1 163 ? 13.146 1.425 10.815 1.00 88.56 163 GLU A CA 1
ATOM 1372 C C . GLU A 1 163 ? 12.227 0.409 10.130 1.00 88.56 163 GLU A C 1
ATOM 1374 O O . GLU A 1 163 ? 12.719 -0.515 9.479 1.00 88.56 163 GLU A O 1
ATOM 1379 N N . PHE A 1 164 ? 10.899 0.554 10.253 1.00 87.44 164 PHE A N 1
ATOM 1380 C CA . PHE A 1 164 ? 9.957 -0.468 9.789 1.00 87.44 164 PHE A CA 1
ATOM 1381 C C . PHE A 1 164 ? 8.947 0.023 8.751 1.00 87.44 164 PHE A C 1
ATOM 1383 O O . PHE A 1 164 ? 8.833 -0.593 7.687 1.00 87.44 164 PHE A O 1
ATOM 1390 N N . PHE A 1 165 ? 8.207 1.100 9.029 1.00 85.94 165 PHE A N 1
ATOM 1391 C CA . PHE A 1 165 ? 7.189 1.583 8.089 1.00 85.94 165 PHE A CA 1
ATOM 1392 C C . PHE A 1 165 ? 7.816 2.208 6.842 1.00 85.94 165 PHE A C 1
ATOM 1394 O O . PHE A 1 165 ? 7.464 1.837 5.726 1.00 85.94 165 PHE A O 1
ATOM 1401 N N . PHE A 1 166 ? 8.761 3.126 7.014 1.00 89.94 166 PHE A N 1
ATOM 1402 C CA . PHE A 1 166 ? 9.262 3.963 5.924 1.00 89.94 166 PHE A CA 1
ATOM 1403 C C . PHE A 1 166 ? 10.788 3.967 5.896 1.00 89.94 166 PHE A C 1
ATOM 1405 O O . PHE A 1 166 ? 11.445 5.007 5.905 1.00 89.94 166 PHE A O 1
ATOM 1412 N N . SER A 1 167 ? 11.356 2.759 5.893 1.00 91.81 167 SER A N 1
ATOM 1413 C CA . SER A 1 167 ? 12.800 2.535 5.994 1.00 91.81 167 SER A CA 1
ATOM 1414 C C . SER A 1 167 ? 13.603 3.053 4.797 1.00 91.81 167 SER A C 1
ATOM 1416 O O . SER A 1 167 ? 14.827 3.092 4.874 1.00 91.81 167 SER A O 1
ATOM 1418 N N . TYR A 1 168 ? 12.957 3.404 3.681 1.00 94.00 168 TYR A N 1
ATOM 1419 C CA . TYR A 1 168 ? 13.617 4.000 2.517 1.00 94.00 168 TYR A CA 1
ATOM 1420 C C . TYR A 1 168 ? 13.560 5.530 2.511 1.00 94.00 168 TYR A C 1
ATOM 1422 O O . TYR A 1 168 ? 14.103 6.143 1.600 1.00 94.00 168 TYR A O 1
ATOM 1430 N N . ALA A 1 169 ? 12.987 6.162 3.543 1.00 89.75 169 ALA A N 1
ATOM 1431 C CA . ALA A 1 169 ? 12.948 7.620 3.667 1.00 89.75 169 ALA A CA 1
ATOM 1432 C C . ALA A 1 169 ? 14.307 8.276 4.009 1.00 89.75 169 ALA A C 1
ATOM 1434 O O . ALA A 1 169 ? 14.384 9.506 4.067 1.00 89.75 169 ALA A O 1
ATOM 1435 N N . GLN A 1 170 ? 15.352 7.487 4.289 1.00 78.44 170 GLN A N 1
ATOM 1436 C CA . GLN A 1 170 ? 16.676 7.965 4.720 1.00 78.44 170 GLN A CA 1
ATOM 1437 C C . GLN A 1 170 ? 17.556 8.403 3.542 1.00 78.44 170 GLN A C 1
ATOM 1439 O O . GLN A 1 170 ? 17.551 7.760 2.469 1.00 78.44 170 GLN A O 1
#

Radius of gyration: 15.79 Å; chains: 1; bounding box: 37×28×41 Å